Protein AF-A0A4R8HYB7-F1 (afdb_monomer)

Structure (mmCIF, N/CA/C/O backbone):
data_AF-A0A4R8HYB7-F1
#
_entry.id   AF-A0A4R8HYB7-F1
#
loop_
_atom_site.group_PDB
_atom_site.id
_atom_site.type_symbol
_atom_site.label_atom_id
_atom_site.label_alt_id
_atom_site.label_comp_id
_atom_site.label_asym_id
_atom_site.label_entity_id
_atom_site.label_seq_id
_atom_site.pdbx_PDB_ins_code
_atom_site.Cartn_x
_atom_site.Cartn_y
_atom_site.Cartn_z
_atom_site.occupancy
_atom_site.B_iso_or_equiv
_atom_site.auth_seq_id
_atom_site.auth_comp_id
_atom_site.auth_asym_id
_atom_site.auth_atom_id
_atom_site.pdbx_PDB_model_num
ATOM 1 N N . MET A 1 1 ? -29.917 -13.769 3.471 1.00 50.62 1 MET A N 1
ATOM 2 C CA . MET A 1 1 ? -28.797 -14.027 2.543 1.00 50.62 1 MET A CA 1
ATOM 3 C C . MET A 1 1 ? -29.289 -13.734 1.139 1.00 50.62 1 MET A C 1
ATOM 5 O O . MET A 1 1 ? -30.226 -14.386 0.701 1.00 50.62 1 MET A O 1
ATOM 9 N N . THR A 1 2 ? -28.761 -12.705 0.485 1.00 62.19 2 THR A N 1
ATOM 10 C CA . THR A 1 2 ? -29.169 -12.313 -0.873 1.00 62.19 2 THR A CA 1
ATOM 11 C C . THR A 1 2 ? -28.516 -13.270 -1.871 1.00 62.19 2 THR A C 1
ATOM 13 O O . THR A 1 2 ? -27.296 -13.409 -1.872 1.00 62.19 2 THR A O 1
ATOM 16 N N . ASN A 1 3 ? -29.320 -13.988 -2.657 1.00 79.69 3 ASN A N 1
ATOM 17 C CA . ASN A 1 3 ? -28.837 -14.985 -3.612 1.00 79.69 3 ASN A CA 1
ATOM 18 C C . ASN A 1 3 ? -28.289 -14.280 -4.867 1.00 79.69 3 ASN A C 1
ATOM 20 O O . ASN A 1 3 ? -28.849 -13.284 -5.323 1.00 79.69 3 ASN A O 1
ATOM 24 N N . PHE A 1 4 ? -27.192 -14.792 -5.425 1.00 77.38 4 PHE A N 1
ATOM 25 C CA . PHE A 1 4 ? -26.512 -14.215 -6.587 1.00 77.38 4 PHE A CA 1
ATOM 26 C C . PHE A 1 4 ? -27.443 -14.112 -7.806 1.00 77.38 4 PHE A C 1
ATOM 28 O O . PHE A 1 4 ? -27.420 -13.118 -8.529 1.00 77.38 4 PHE A O 1
ATOM 35 N N . ALA A 1 5 ? -28.340 -15.089 -7.966 1.00 80.56 5 ALA A N 1
ATOM 36 C CA . ALA A 1 5 ? -29.372 -15.076 -9.001 1.00 80.56 5 ALA A CA 1
ATOM 37 C C . ALA A 1 5 ? -30.298 -13.848 -8.896 1.00 80.56 5 ALA A C 1
ATOM 39 O O . ALA A 1 5 ? -30.679 -13.261 -9.902 1.00 80.56 5 ALA A O 1
ATOM 40 N N . THR A 1 6 ? -30.607 -13.410 -7.675 1.00 80.56 6 THR A N 1
ATOM 41 C CA . THR A 1 6 ? -31.475 -12.254 -7.417 1.00 80.56 6 THR A CA 1
ATOM 42 C C . THR A 1 6 ? -30.784 -10.932 -7.755 1.00 80.56 6 THR A C 1
ATOM 44 O O . THR A 1 6 ? -31.442 -9.969 -8.141 1.00 80.56 6 THR A O 1
ATOM 47 N N . ILE A 1 7 ? -29.453 -10.879 -7.638 1.00 83.25 7 ILE A N 1
ATOM 48 C CA . ILE A 1 7 ? -28.651 -9.699 -7.991 1.00 83.25 7 ILE A CA 1
ATOM 49 C C . ILE A 1 7 ? -28.612 -9.524 -9.511 1.00 83.25 7 ILE A C 1
ATOM 51 O O . ILE A 1 7 ? -28.817 -8.414 -9.997 1.00 83.25 7 ILE A O 1
ATOM 55 N N . LEU A 1 8 ? -28.396 -10.609 -10.259 1.00 83.56 8 LEU A N 1
ATOM 56 C CA . LEU A 1 8 ? -28.359 -10.569 -11.725 1.00 83.56 8 LEU A CA 1
ATOM 57 C C . LEU A 1 8 ? -29.707 -10.150 -12.315 1.00 83.56 8 LEU A C 1
ATOM 59 O O . LEU A 1 8 ? -29.758 -9.230 -13.125 1.00 83.56 8 LEU A O 1
ATOM 63 N N . ASP A 1 9 ? -30.795 -10.731 -11.815 1.00 81.94 9 ASP A N 1
ATOM 64 C CA . ASP A 1 9 ? -32.156 -10.380 -12.233 1.00 81.94 9 ASP A CA 1
ATOM 65 C C . ASP A 1 9 ? -32.497 -8.911 -11.901 1.00 81.94 9 ASP A C 1
ATOM 67 O O . ASP A 1 9 ? -33.159 -8.214 -12.668 1.00 81.94 9 ASP A O 1
ATOM 71 N N . SER A 1 10 ? -31.972 -8.386 -10.787 1.00 79.56 10 SER A N 1
ATOM 72 C CA . SER A 1 10 ? -32.128 -6.968 -10.432 1.00 79.56 10 SER A CA 1
ATOM 73 C C . SER A 1 10 ? -31.365 -6.042 -11.383 1.00 79.56 10 SER A C 1
ATOM 75 O O . SER A 1 10 ? -31.880 -4.985 -11.735 1.00 79.56 10 SER A O 1
ATOM 77 N N . LEU A 1 11 ? -30.162 -6.423 -11.820 1.00 78.69 11 LEU A N 1
ATOM 78 C CA . LEU A 1 11 ? -29.360 -5.640 -12.766 1.00 78.69 11 LEU A CA 1
ATOM 79 C C . LEU A 1 11 ? -29.960 -5.656 -14.176 1.00 78.69 11 LEU A C 1
ATOM 81 O O . LEU A 1 11 ? -29.980 -4.617 -14.834 1.00 78.69 11 LEU A O 1
ATOM 85 N N . GLU A 1 12 ? -30.508 -6.785 -14.625 1.00 78.00 12 GLU A N 1
ATOM 86 C CA . GLU A 1 12 ? -31.193 -6.872 -15.923 1.00 78.00 12 GLU A CA 1
ATOM 87 C C . GLU A 1 12 ? -32.467 -6.018 -15.970 1.00 78.00 12 GLU A C 1
ATOM 89 O O . GLU A 1 12 ? -32.788 -5.435 -17.005 1.00 78.00 12 GLU A O 1
ATOM 94 N N . LYS A 1 13 ? -33.157 -5.878 -14.832 1.00 75.94 13 LYS A N 1
ATOM 95 C CA . LYS A 1 13 ? -34.364 -5.048 -14.696 1.00 75.94 13 LYS A CA 1
ATOM 96 C C . LYS A 1 13 ? -34.080 -3.556 -14.527 1.00 75.94 13 LYS A C 1
ATOM 98 O O . LYS A 1 13 ? -35.023 -2.767 -14.566 1.00 75.94 13 LYS A O 1
ATOM 103 N N . THR A 1 14 ? -32.823 -3.142 -14.335 1.00 72.12 14 THR A N 1
ATOM 104 C CA . THR A 1 14 ? -32.509 -1.710 -14.233 1.00 72.12 14 THR A CA 1
ATOM 105 C C . THR A 1 14 ? -32.594 -1.040 -15.609 1.00 72.12 14 THR A C 1
ATOM 107 O O . THR A 1 14 ? -31.841 -1.405 -16.516 1.00 72.12 14 THR A O 1
ATOM 110 N N . PRO A 1 15 ? -33.491 -0.053 -15.806 1.00 64.75 15 PRO A N 1
ATOM 111 C CA . PRO A 1 15 ? -33.553 0.678 -17.062 1.00 64.75 15 PRO A CA 1
ATOM 112 C C . PRO A 1 15 ? -32.253 1.463 -17.243 1.00 64.75 15 PRO A C 1
ATOM 114 O O . PRO A 1 15 ? -31.829 2.214 -16.360 1.00 64.75 15 PRO A O 1
ATOM 117 N N . ARG A 1 16 ? -31.600 1.280 -18.394 1.00 66.38 16 ARG A N 1
ATOM 118 C CA . ARG A 1 16 ? -30.406 2.055 -18.744 1.00 66.38 16 ARG A CA 1
ATOM 119 C C . ARG A 1 16 ? -30.800 3.529 -18.885 1.00 66.38 16 ARG A C 1
ATOM 121 O O . ARG A 1 16 ? -31.841 3.806 -19.481 1.00 66.38 16 ARG A O 1
ATOM 128 N N . PRO A 1 17 ? -29.998 4.474 -18.369 1.00 60.81 17 PRO A N 1
ATOM 129 C CA . PRO A 1 17 ? -30.254 5.886 -18.597 1.00 60.81 17 PRO A CA 1
ATOM 130 C C . PRO A 1 17 ? -30.216 6.163 -20.102 1.00 60.81 17 PRO A C 1
ATOM 132 O O . PRO A 1 17 ? -29.271 5.780 -20.791 1.00 60.81 17 PRO A O 1
ATOM 135 N N . THR A 1 18 ? -31.281 6.794 -20.585 1.00 59.84 18 THR A N 1
ATOM 136 C CA . THR A 1 18 ? -31.493 7.197 -21.973 1.00 59.84 18 THR A CA 1
ATOM 137 C C . THR A 1 18 ? -30.277 7.968 -22.487 1.00 59.84 18 THR A C 1
ATOM 139 O O . THR A 1 18 ? -29.803 8.895 -21.823 1.00 59.84 18 THR A O 1
ATOM 142 N N . GLU A 1 19 ? -29.757 7.570 -23.651 1.00 57.91 19 GLU A N 1
ATOM 143 C CA . GLU A 1 19 ? -28.727 8.316 -24.376 1.00 57.91 19 GLU A CA 1
ATOM 144 C C . GLU A 1 19 ? -29.138 9.788 -24.481 1.00 57.91 19 GLU A C 1
ATOM 146 O O . GLU A 1 19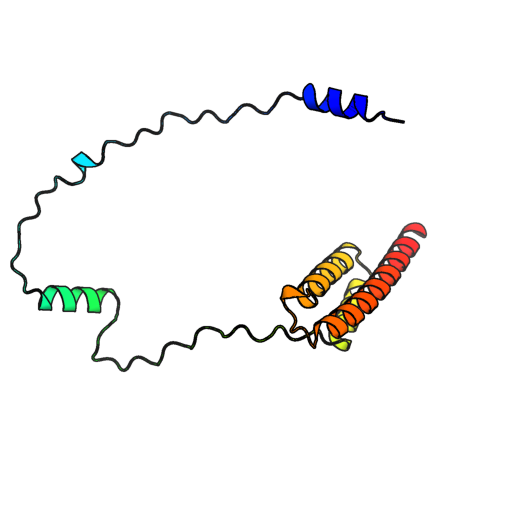 ? -30.289 10.114 -24.771 1.00 57.91 19 GLU A O 1
ATOM 151 N N . ARG A 1 20 ? -28.193 10.689 -24.197 1.00 59.56 20 ARG A N 1
ATOM 152 C CA . ARG A 1 20 ? -28.409 12.121 -24.395 1.00 59.56 20 ARG A CA 1
ATOM 153 C C . ARG A 1 20 ? -28.689 12.360 -25.871 1.00 59.56 20 ARG A C 1
ATOM 155 O O . ARG A 1 20 ? -27.872 11.995 -26.709 1.00 59.56 20 ARG A O 1
ATOM 162 N N . ASP A 1 21 ? -29.814 13.011 -26.135 1.00 48.72 21 ASP A N 1
ATOM 163 C CA . ASP A 1 21 ? -30.244 13.452 -27.455 1.00 48.72 21 ASP A CA 1
ATOM 164 C C . ASP A 1 21 ? -29.147 14.337 -28.070 1.00 48.72 21 ASP A C 1
ATOM 166 O O . ASP A 1 21 ? -28.948 15.496 -27.687 1.00 48.72 21 ASP A O 1
ATOM 170 N N . ALA A 1 22 ? -28.347 13.761 -28.967 1.00 55.56 22 ALA A N 1
ATOM 171 C CA . ALA A 1 22 ? -27.391 14.512 -29.756 1.00 55.56 22 ALA A CA 1
ATOM 172 C C . ALA A 1 22 ? -28.192 15.252 -30.829 1.00 55.56 22 ALA A C 1
ATOM 174 O O . ALA A 1 22 ? -28.458 14.721 -31.907 1.00 55.56 22 ALA A O 1
ATOM 175 N N . GLY A 1 23 ? -28.603 16.481 -30.504 1.00 60.88 23 GLY A N 1
ATOM 176 C CA . GLY A 1 23 ? -29.199 17.406 -31.466 1.00 60.88 23 GLY A CA 1
ATOM 177 C C . GLY A 1 23 ? -28.350 17.526 -32.745 1.00 60.88 23 GLY A C 1
ATOM 178 O O . GLY A 1 23 ? -27.171 17.163 -32.751 1.00 60.88 23 GLY A O 1
ATOM 179 N N . PRO A 1 24 ? -28.923 18.022 -33.854 1.00 56.34 24 PRO A N 1
ATOM 180 C CA . PRO A 1 24 ? -28.366 17.826 -35.187 1.00 56.34 24 PRO A CA 1
ATOM 181 C C . PRO A 1 24 ? -27.051 18.596 -35.371 1.00 56.34 24 PRO A C 1
ATOM 183 O O . PRO A 1 24 ? -27.033 19.769 -35.739 1.00 56.34 24 PRO A O 1
ATOM 186 N N . VAL A 1 25 ? -25.923 17.919 -35.156 1.00 60.88 25 VAL A N 1
ATOM 187 C CA . VAL A 1 25 ? -24.589 18.424 -35.494 1.00 60.88 25 VAL A CA 1
ATOM 188 C C . VAL A 1 25 ? -24.334 18.132 -36.969 1.00 60.88 25 VAL A C 1
ATOM 190 O O . VAL A 1 25 ? -23.735 17.120 -37.329 1.00 60.88 25 VAL A O 1
ATOM 193 N N . ARG A 1 26 ? -24.786 19.025 -37.852 1.00 60.34 26 ARG A N 1
ATOM 194 C CA . ARG A 1 26 ? -24.271 19.068 -39.226 1.00 60.34 26 ARG A CA 1
ATOM 195 C C . ARG A 1 26 ? -23.642 20.436 -39.489 1.00 60.34 26 ARG A C 1
ATOM 197 O O . ARG A 1 26 ? -24.363 21.367 -39.842 1.00 60.34 26 ARG A O 1
ATOM 204 N N . PRO A 1 27 ? -22.317 20.595 -39.305 1.00 63.19 27 PRO A N 1
ATOM 205 C CA . PRO A 1 27 ? -21.635 21.791 -39.780 1.00 63.19 27 PRO A CA 1
ATOM 206 C C . PRO A 1 27 ? -21.690 21.853 -41.319 1.00 63.19 27 PRO A C 1
ATOM 208 O O . PRO A 1 27 ? -21.795 20.809 -41.977 1.00 63.19 27 PRO A O 1
ATOM 211 N N . PRO A 1 28 ? -21.650 23.061 -41.913 1.00 57.25 28 PRO A N 1
ATOM 212 C CA . PRO A 1 28 ? -21.690 23.225 -43.361 1.00 57.25 28 PRO A CA 1
ATOM 213 C C . PRO A 1 28 ? -20.484 22.541 -44.033 1.00 57.25 28 PRO A C 1
ATOM 215 O O . PRO A 1 28 ? -19.418 22.420 -43.425 1.00 57.25 28 PRO A O 1
ATOM 218 N N . PRO A 1 29 ? -20.631 22.072 -45.286 1.00 61.09 29 PRO A N 1
ATOM 219 C CA . PRO A 1 29 ? -19.567 21.365 -45.985 1.00 61.09 29 PRO A CA 1
ATOM 220 C C . PRO A 1 29 ? -18.362 22.282 -46.227 1.00 61.09 29 PRO A C 1
ATOM 222 O O . PRO A 1 29 ? -18.498 23.383 -46.755 1.00 61.09 29 PRO A O 1
ATOM 225 N N . MET A 1 30 ? -17.172 21.768 -45.908 1.00 56.34 30 MET A N 1
ATOM 226 C CA . MET A 1 30 ? -15.856 22.429 -45.990 1.00 56.34 30 MET A CA 1
ATOM 227 C C . MET A 1 30 ? -15.532 23.122 -47.330 1.00 56.34 30 MET A C 1
ATOM 229 O O . MET A 1 30 ? -14.611 23.932 -47.395 1.00 56.34 30 MET A O 1
ATOM 233 N N . GLY A 1 31 ? -16.273 22.831 -48.404 1.00 56.22 31 GLY A N 1
ATOM 234 C CA . GLY A 1 31 ? -16.058 23.418 -49.729 1.00 56.22 31 GLY A CA 1
ATOM 235 C C . GLY A 1 31 ? -16.335 24.924 -49.816 1.00 56.22 31 GLY A C 1
ATOM 236 O O . GLY A 1 31 ? -15.822 25.576 -50.722 1.00 56.22 31 GLY A O 1
ATOM 237 N N . THR A 1 32 ? -17.102 25.499 -48.885 1.00 53.28 32 THR A N 1
ATOM 238 C CA . THR A 1 32 ? -17.401 26.943 -48.878 1.00 53.28 32 THR A CA 1
ATOM 239 C C . THR A 1 32 ? -16.310 27.791 -48.224 1.00 53.28 32 THR A C 1
ATOM 241 O O . THR A 1 32 ? -16.184 28.961 -48.569 1.00 53.28 32 THR A O 1
ATOM 244 N N . LEU A 1 33 ? -15.483 27.215 -47.345 1.00 54.19 33 LEU A N 1
ATOM 245 C CA . LEU A 1 33 ? -14.412 27.937 -46.641 1.00 54.19 33 LEU A CA 1
ATOM 246 C C . LEU A 1 33 ? -13.128 28.079 -47.470 1.00 54.19 33 LEU A C 1
ATOM 248 O O . LEU A 1 33 ? -12.313 28.952 -47.203 1.00 54.19 33 LEU A O 1
ATOM 252 N N . LEU A 1 34 ? -12.938 27.232 -48.484 1.00 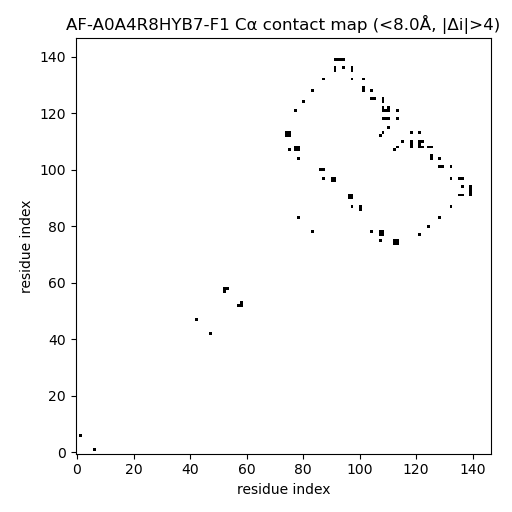55.34 34 LEU A N 1
ATOM 253 C CA . LEU A 1 34 ? -11.717 27.210 -49.298 1.00 55.34 34 LEU A CA 1
ATOM 254 C C . LEU A 1 34 ? -11.806 28.073 -50.565 1.00 55.34 34 LEU A C 1
ATOM 256 O O . LEU A 1 34 ? -10.835 28.165 -51.313 1.00 55.34 34 LEU A O 1
ATOM 260 N N . ARG A 1 35 ? -12.957 28.707 -50.829 1.00 48.59 35 ARG A N 1
ATOM 261 C CA . ARG A 1 35 ? -13.172 29.551 -52.016 1.00 48.59 35 ARG A CA 1
ATOM 262 C C . ARG A 1 35 ? -12.996 31.038 -51.711 1.00 48.59 35 ARG A C 1
ATOM 264 O O . ARG A 1 35 ? -13.709 31.872 -52.260 1.00 48.59 35 ARG A O 1
ATOM 271 N N . GLU A 1 36 ? -12.033 31.388 -50.871 1.00 47.06 36 GLU A N 1
ATOM 272 C CA . GLU A 1 36 ? -11.525 32.754 -50.835 1.00 47.06 36 GLU A CA 1
ATOM 273 C C . GLU A 1 36 ? -10.345 32.830 -51.810 1.00 47.06 36 GLU A C 1
ATOM 275 O O . GLU A 1 36 ? -9.316 32.179 -51.638 1.00 47.06 36 GLU A O 1
ATOM 280 N N . LYS A 1 37 ? -10.563 33.537 -52.925 1.00 50.25 37 LYS A N 1
ATOM 281 C CA . LYS A 1 37 ? -9.599 33.750 -54.012 1.00 50.25 37 LYS A CA 1
ATOM 282 C C . LYS A 1 37 ? -8.265 34.257 -53.446 1.00 50.25 37 LYS A C 1
ATOM 284 O O . LYS A 1 37 ? -8.110 35.449 -53.198 1.00 50.25 37 LYS A O 1
ATOM 289 N N . ALA A 1 38 ? -7.283 33.371 -53.316 1.00 45.34 38 ALA A N 1
ATOM 290 C CA . ALA A 1 38 ? -5.904 33.760 -53.072 1.00 45.34 38 ALA A CA 1
ATOM 291 C C . ALA A 1 38 ? -5.313 34.331 -54.370 1.00 45.34 38 ALA A C 1
ATOM 293 O O . ALA A 1 38 ? -5.062 33.600 -55.329 1.00 45.34 38 ALA A O 1
ATOM 294 N N . ALA A 1 39 ? -5.117 35.648 -54.421 1.00 49.66 39 ALA A N 1
ATOM 295 C CA . ALA A 1 39 ? -4.270 36.256 -55.440 1.00 49.66 39 ALA A CA 1
ATOM 296 C C . ALA A 1 39 ? -2.808 35.822 -55.198 1.00 49.66 39 ALA A C 1
ATOM 298 O O . ALA A 1 39 ? -2.344 35.903 -54.056 1.00 49.66 39 ALA A O 1
ATOM 299 N N . PRO A 1 40 ? -2.060 35.366 -56.219 1.00 47.84 40 PRO A N 1
ATOM 300 C CA . PRO A 1 40 ? -0.657 35.024 -56.039 1.00 47.84 40 PRO A CA 1
ATOM 301 C C . PRO A 1 40 ? 0.170 36.313 -55.952 1.00 47.84 40 PRO A C 1
ATOM 303 O O . PRO A 1 40 ? 0.312 37.037 -56.933 1.00 47.84 40 PRO A O 1
ATOM 306 N N . SER A 1 41 ? 0.716 36.606 -54.772 1.00 49.53 41 SER A N 1
ATOM 307 C CA . SER A 1 41 ? 1.787 37.597 -54.624 1.00 49.53 41 SER A CA 1
ATOM 308 C C . SER A 1 41 ? 3.130 36.887 -54.840 1.00 49.53 41 SER A C 1
ATOM 310 O O . SER A 1 41 ? 3.383 35.897 -54.144 1.00 49.53 41 SER A O 1
ATOM 312 N N . PRO A 1 42 ? 3.986 37.318 -55.789 1.00 52.28 42 PRO A N 1
ATOM 313 C CA . PRO A 1 42 ? 5.265 36.676 -56.053 1.00 52.28 42 PRO A CA 1
ATOM 314 C C . PRO A 1 42 ? 6.282 37.187 -55.032 1.00 52.28 42 PRO A C 1
ATOM 316 O O . PRO A 1 42 ? 7.096 38.059 -55.315 1.00 52.28 42 PRO A O 1
ATOM 319 N N . LEU A 1 43 ? 6.201 36.682 -53.806 1.00 55.56 43 LEU A N 1
ATOM 320 C CA . LEU A 1 43 ? 7.246 36.893 -52.812 1.00 55.56 43 LEU A CA 1
ATOM 321 C C . LEU A 1 43 ? 8.158 35.673 -52.826 1.00 55.56 43 LEU A C 1
ATOM 323 O O . LEU A 1 43 ? 7.680 34.539 -52.738 1.00 55.56 43 LEU A O 1
ATOM 327 N N . SER A 1 44 ? 9.457 35.932 -52.991 1.00 65.94 44 SER A N 1
ATOM 328 C CA . SER A 1 44 ? 10.508 34.918 -53.049 1.00 65.94 44 SER A CA 1
ATOM 329 C C . SER A 1 44 ? 10.368 33.937 -51.885 1.00 65.94 44 SER A C 1
ATOM 331 O O . SER A 1 44 ? 9.994 34.304 -50.768 1.00 65.94 44 SER A O 1
ATOM 333 N N . GLN A 1 45 ? 10.663 32.665 -52.145 1.00 65.88 45 GLN A N 1
ATOM 334 C CA . GLN A 1 45 ? 10.585 31.590 -51.157 1.00 65.88 45 GLN A CA 1
ATOM 335 C C . GLN A 1 45 ? 11.407 31.906 -49.892 1.00 65.88 45 GLN A C 1
ATOM 337 O O . GLN A 1 45 ? 11.014 31.520 -48.789 1.00 65.88 45 GLN A O 1
ATOM 342 N N . GLU A 1 46 ? 12.485 32.677 -50.045 1.00 67.38 46 GLU A N 1
ATOM 343 C CA . GLU A 1 46 ? 13.329 33.181 -48.958 1.00 67.38 46 GLU A CA 1
ATOM 344 C C . GLU A 1 46 ? 12.593 34.174 -48.048 1.00 67.38 46 GLU A C 1
ATOM 346 O O . GLU A 1 46 ? 12.644 34.035 -46.826 1.00 67.38 46 GLU A O 1
ATOM 351 N N . ASP A 1 47 ? 11.807 35.096 -48.608 1.00 69.75 47 ASP A N 1
ATOM 352 C CA . ASP A 1 47 ? 11.014 36.050 -47.822 1.00 69.75 47 ASP A CA 1
ATOM 353 C C . ASP A 1 47 ? 9.908 35.354 -47.030 1.00 69.75 47 ASP A C 1
ATOM 355 O O . ASP A 1 47 ? 9.544 35.784 -45.930 1.00 69.75 47 ASP A O 1
ATOM 359 N N . ARG A 1 48 ? 9.355 34.266 -47.582 1.00 67.88 48 ARG A N 1
ATOM 360 C CA . ARG A 1 48 ? 8.373 33.434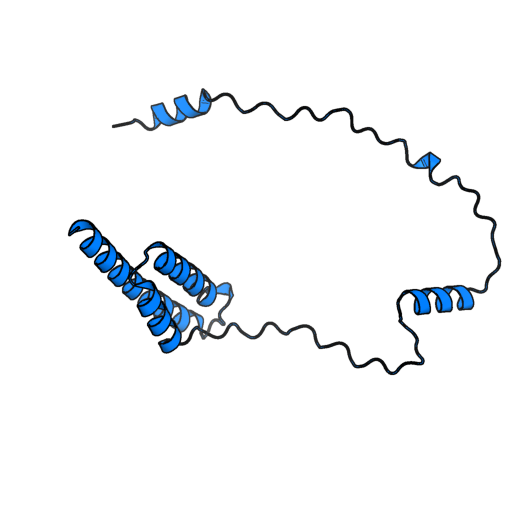 -46.878 1.00 67.88 48 ARG A CA 1
ATOM 361 C C . ARG A 1 48 ? 9.028 32.698 -45.711 1.00 67.88 48 ARG A C 1
ATOM 363 O O . ARG A 1 48 ? 8.460 32.692 -44.619 1.00 67.88 48 ARG A O 1
ATOM 370 N N . ALA A 1 49 ? 10.204 32.112 -45.928 1.00 72.19 49 ALA A N 1
ATOM 371 C CA . ALA A 1 49 ? 10.953 31.411 -44.890 1.00 72.19 49 ALA A CA 1
ATOM 372 C C . ALA A 1 49 ? 11.355 32.363 -43.754 1.00 72.19 49 ALA A C 1
ATOM 374 O O . ALA A 1 49 ? 11.073 32.072 -42.593 1.00 72.19 49 ALA A O 1
ATOM 375 N N . ALA A 1 50 ? 11.889 33.543 -44.081 1.00 72.81 50 ALA A N 1
ATOM 376 C CA . ALA A 1 50 ? 12.273 34.553 -43.097 1.00 72.81 50 ALA A CA 1
ATOM 377 C C . ALA A 1 50 ? 11.087 35.007 -42.228 1.00 72.81 50 ALA A C 1
ATOM 379 O O . ALA A 1 50 ? 11.210 35.156 -41.010 1.00 72.81 50 ALA A O 1
ATOM 380 N N . ARG A 1 51 ? 9.901 35.172 -42.829 1.00 69.62 51 ARG A N 1
ATOM 381 C CA . ARG A 1 51 ? 8.685 35.557 -42.095 1.00 69.62 51 ARG A CA 1
ATOM 382 C C . ARG A 1 51 ? 8.204 34.467 -41.141 1.00 69.62 51 ARG A C 1
ATOM 384 O O . ARG A 1 51 ? 7.796 34.784 -40.027 1.00 69.62 51 ARG A O 1
ATOM 391 N N . ILE A 1 52 ? 8.256 33.205 -41.572 1.00 74.94 52 ILE A N 1
ATOM 392 C CA . ILE A 1 52 ? 7.885 32.053 -40.740 1.00 74.94 52 ILE A CA 1
ATOM 393 C C . ILE A 1 52 ? 8.864 31.937 -39.569 1.00 74.94 52 ILE A C 1
ATOM 395 O O . ILE A 1 52 ? 8.430 31.894 -38.422 1.00 74.94 52 ILE A O 1
ATOM 399 N N . SER A 1 53 ? 10.169 31.990 -39.829 1.00 74.38 53 SER A N 1
ATOM 400 C CA . SER A 1 53 ? 11.191 31.953 -38.781 1.00 74.38 53 SER A CA 1
ATOM 401 C C . SER A 1 53 ? 10.996 33.062 -37.744 1.00 74.38 53 SER A C 1
ATOM 403 O O . SER A 1 53 ? 11.036 32.792 -36.546 1.00 74.38 53 SER A O 1
ATOM 405 N N . ARG A 1 54 ? 10.667 34.287 -38.179 1.00 69.12 54 ARG A N 1
ATOM 406 C CA . ARG A 1 54 ? 10.386 35.412 -37.272 1.00 69.12 54 ARG A CA 1
ATOM 407 C C . ARG A 1 54 ? 9.100 35.225 -36.459 1.00 69.12 54 ARG A C 1
ATOM 409 O O . ARG A 1 54 ? 9.083 35.560 -35.280 1.00 69.12 54 ARG A O 1
ATOM 416 N N . ALA A 1 55 ? 8.040 34.679 -37.058 1.00 71.94 55 ALA A N 1
ATOM 417 C CA . ALA A 1 55 ? 6.776 34.411 -36.365 1.00 71.94 55 ALA A CA 1
ATOM 418 C C . ALA A 1 55 ? 6.914 33.334 -35.274 1.00 71.94 55 ALA A C 1
ATOM 420 O O . ALA A 1 55 ? 6.230 33.402 -34.256 1.00 71.94 55 ALA A O 1
ATOM 421 N N . TYR A 1 56 ? 7.819 32.374 -35.474 1.00 69.56 56 TYR A N 1
ATOM 422 C CA . TYR A 1 56 ? 8.093 31.287 -34.531 1.00 69.56 56 TYR A CA 1
ATOM 423 C C . TYR A 1 56 ? 9.363 31.509 -33.687 1.00 69.56 56 TYR A C 1
ATOM 425 O O . TYR A 1 56 ? 9.804 30.593 -32.999 1.00 69.56 56 TYR A O 1
ATOM 433 N N . GLY A 1 57 ? 9.943 32.718 -33.712 1.00 63.78 57 GLY A N 1
ATOM 434 C CA . GLY A 1 57 ? 11.084 33.105 -32.870 1.00 63.78 57 GLY A CA 1
ATOM 435 C C . GLY A 1 57 ? 12.407 32.396 -33.189 1.00 63.78 57 GLY A C 1
ATOM 436 O O . GLY A 1 57 ? 13.331 32.433 -32.382 1.00 63.78 57 GLY A O 1
ATOM 437 N N . ALA A 1 58 ? 12.516 31.753 -34.350 1.00 61.66 58 ALA A N 1
ATOM 438 C CA . ALA A 1 58 ? 13.712 31.054 -34.808 1.00 61.66 58 ALA A CA 1
ATOM 439 C C . ALA A 1 58 ? 14.595 31.992 -35.647 1.00 61.66 58 ALA A C 1
ATOM 441 O O . ALA A 1 58 ? 14.809 31.765 -36.836 1.00 61.66 58 ALA A O 1
ATOM 442 N N . ASP A 1 59 ? 15.053 33.091 -35.051 1.00 56.34 59 ASP A N 1
ATOM 443 C CA . ASP A 1 59 ? 16.000 33.994 -35.705 1.00 56.34 59 ASP A CA 1
ATOM 444 C C . ASP A 1 59 ? 17.423 33.404 -35.598 1.00 56.34 59 ASP A C 1
ATOM 446 O O . ASP A 1 59 ? 17.910 33.222 -34.479 1.00 56.34 59 ASP A O 1
ATOM 450 N N . PRO A 1 60 ? 18.110 33.069 -36.709 1.00 55.97 60 PRO A N 1
ATOM 451 C CA . PRO A 1 60 ? 19.456 32.491 -36.660 1.00 55.97 60 PRO A CA 1
ATOM 452 C C . PRO A 1 60 ? 20.529 33.470 -36.152 1.00 55.97 60 PRO A C 1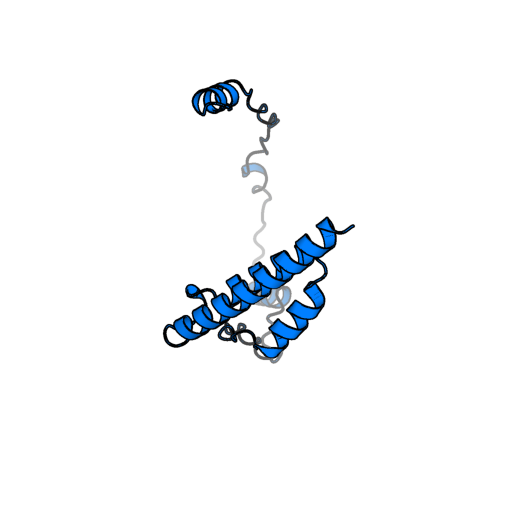
ATOM 454 O O . PRO A 1 60 ? 21.656 33.050 -35.902 1.00 55.97 60 PRO A O 1
ATOM 457 N N . ALA A 1 61 ? 20.209 34.762 -36.003 1.00 54.16 61 ALA A N 1
ATOM 458 C CA . ALA A 1 61 ? 21.138 35.782 -35.511 1.00 54.16 61 ALA A CA 1
ATOM 459 C C . ALA A 1 61 ? 21.215 35.879 -33.974 1.00 54.16 61 ALA A C 1
ATOM 461 O O . ALA A 1 61 ? 22.079 36.581 -33.448 1.00 54.16 61 ALA A O 1
ATOM 462 N N . ILE A 1 62 ? 20.333 35.190 -33.243 1.00 53.81 62 ILE A N 1
ATOM 463 C CA . ILE A 1 62 ? 20.349 35.158 -31.778 1.00 53.81 62 ILE A CA 1
ATOM 464 C C . ILE A 1 62 ? 21.013 33.843 -31.352 1.00 53.81 62 ILE A C 1
ATOM 466 O O . ILE A 1 62 ? 20.527 32.783 -31.748 1.00 53.81 62 ILE A O 1
ATOM 470 N N . PRO A 1 63 ? 22.096 33.861 -30.550 1.00 51.59 63 PRO A N 1
ATOM 471 C CA . PRO A 1 63 ? 22.632 32.643 -29.956 1.00 51.59 63 PRO A CA 1
ATOM 472 C C . PRO A 1 63 ? 21.527 31.972 -29.134 1.00 51.59 63 PRO A C 1
ATOM 474 O O . PRO A 1 63 ? 21.157 32.461 -28.067 1.00 51.59 63 PRO A O 1
ATOM 477 N N . GLN A 1 64 ? 20.955 30.884 -29.652 1.00 51.28 64 GLN A N 1
ATOM 478 C CA . GLN A 1 64 ? 20.044 30.057 -28.875 1.00 51.28 64 GLN A CA 1
ATOM 479 C C . GLN A 1 64 ? 20.831 29.473 -27.703 1.00 51.28 64 GLN A C 1
ATOM 481 O O . GLN A 1 64 ? 21.795 28.730 -27.894 1.00 51.28 64 GLN A O 1
ATOM 486 N N . GLU A 1 65 ? 20.407 29.805 -26.487 1.00 56.56 65 GLU A N 1
ATOM 487 C CA . GLU A 1 65 ? 20.759 29.028 -25.306 1.00 56.56 65 GLU A CA 1
ATOM 488 C C . GLU A 1 65 ? 20.324 27.575 -25.573 1.00 56.56 65 GLU A C 1
ATOM 490 O O . GLU A 1 65 ? 19.208 27.363 -26.066 1.00 56.56 65 GLU A O 1
ATOM 495 N N . PRO A 1 66 ? 21.194 26.573 -25.353 1.00 64.31 66 PRO A N 1
ATOM 496 C CA . PRO A 1 66 ? 20.875 25.198 -25.702 1.00 64.31 66 PRO A CA 1
ATOM 497 C C . PRO A 1 66 ? 19.565 24.788 -25.017 1.00 64.31 66 PRO A C 1
ATOM 499 O O . PRO A 1 66 ? 19.391 25.072 -23.827 1.00 64.31 66 PRO A O 1
ATOM 502 N N . PRO A 1 67 ? 18.637 24.126 -25.735 1.00 65.06 67 PRO A N 1
ATOM 503 C CA . PRO A 1 67 ? 17.389 23.682 -25.137 1.00 65.06 67 PRO A CA 1
ATOM 504 C C . PRO A 1 67 ? 17.718 22.825 -23.908 1.00 65.06 67 PRO A C 1
ATOM 506 O O . PRO A 1 67 ? 18.596 21.956 -24.001 1.00 65.06 67 PRO A O 1
ATOM 509 N N . PRO A 1 68 ? 17.059 23.047 -22.754 1.00 62.56 68 PRO A N 1
ATOM 510 C CA . PRO A 1 68 ? 17.275 22.204 -21.592 1.00 62.56 68 PRO A CA 1
ATOM 511 C C . PRO A 1 68 ? 17.019 20.762 -22.020 1.00 62.56 68 PRO A C 1
ATOM 513 O O . PRO A 1 68 ? 15.977 20.455 -22.605 1.00 62.56 68 PRO A O 1
ATOM 516 N N . ALA A 1 69 ? 18.012 19.898 -21.792 1.00 61.91 69 ALA A N 1
ATOM 517 C CA . ALA A 1 69 ? 17.940 18.494 -22.161 1.00 61.91 69 ALA A CA 1
ATOM 518 C C . ALA A 1 69 ? 16.597 17.903 -21.690 1.00 61.91 69 ALA A C 1
ATOM 520 O O . ALA A 1 69 ? 16.151 18.245 -20.586 1.00 61.91 69 ALA A O 1
ATOM 521 N N . PRO A 1 70 ? 15.946 17.030 -22.489 1.00 61.91 70 PRO A N 1
ATOM 522 C CA . PRO A 1 70 ?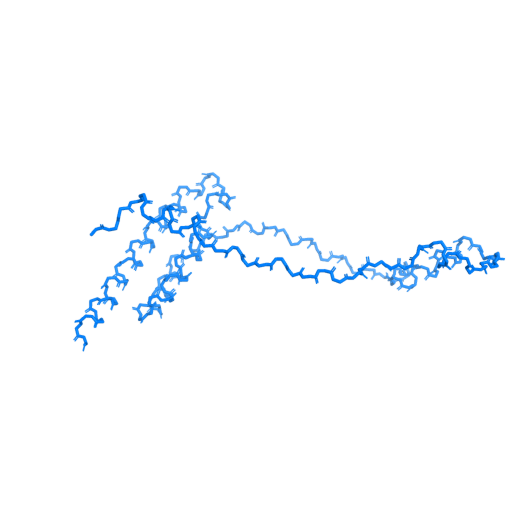 14.722 16.368 -22.056 1.00 61.91 70 PRO A CA 1
ATOM 523 C C . PRO A 1 70 ? 14.975 15.771 -20.669 1.00 61.91 70 PRO A C 1
ATOM 525 O O . PRO A 1 70 ? 16.047 15.185 -20.471 1.00 61.91 70 PRO A O 1
ATOM 528 N N . PRO A 1 71 ? 14.061 15.954 -19.696 1.00 59.56 71 PRO A N 1
ATOM 529 C CA . PRO A 1 71 ? 14.274 15.463 -18.348 1.00 59.56 71 PRO A CA 1
ATOM 530 C C . PRO A 1 71 ? 14.485 13.960 -18.453 1.00 59.56 71 PRO A C 1
ATOM 532 O O . PRO A 1 71 ? 13.547 13.208 -18.718 1.00 59.56 71 PRO A O 1
ATOM 535 N N . GLN A 1 72 ? 15.737 13.522 -18.308 1.00 53.62 72 GLN A N 1
ATOM 536 C CA . GLN A 1 72 ? 16.020 12.103 -18.263 1.00 53.62 72 GLN A CA 1
ATOM 537 C C . GLN A 1 72 ? 15.174 11.539 -17.124 1.00 53.62 72 GLN A C 1
ATOM 539 O O . GLN A 1 72 ? 15.116 12.173 -16.060 1.00 53.62 72 GLN A O 1
ATOM 544 N N . PRO A 1 73 ? 14.476 10.408 -17.323 1.00 55.97 73 PRO A N 1
ATOM 545 C CA . PRO A 1 73 ? 13.736 9.781 -16.248 1.00 55.97 73 PRO A CA 1
ATOM 546 C C . PRO A 1 73 ? 14.761 9.405 -15.182 1.00 55.97 73 PRO A C 1
ATOM 548 O O . PRO A 1 73 ? 15.447 8.392 -15.294 1.00 55.97 73 PRO A O 1
ATOM 551 N N . LYS A 1 74 ? 14.924 10.270 -14.171 1.00 56.84 74 LYS A N 1
ATOM 552 C CA . LYS A 1 74 ? 15.713 9.977 -12.978 1.00 56.84 74 LYS A CA 1
ATOM 553 C C . LYS A 1 74 ? 15.215 8.623 -12.507 1.00 56.84 74 LYS A C 1
ATOM 555 O O . LYS A 1 74 ? 14.030 8.506 -12.190 1.00 56.84 74 LYS A O 1
ATOM 560 N N . ALA A 1 75 ? 16.099 7.623 -12.519 1.00 58.88 75 ALA A N 1
ATOM 561 C CA . ALA A 1 75 ? 15.802 6.303 -11.989 1.00 58.88 75 ALA A CA 1
ATOM 562 C C . ALA A 1 75 ? 15.062 6.501 -10.665 1.00 58.88 75 ALA A C 1
ATOM 564 O O . ALA A 1 75 ? 15.541 7.250 -9.807 1.00 58.88 75 ALA A O 1
ATOM 565 N N . ALA A 1 76 ? 13.851 5.949 -10.565 1.00 62.94 76 ALA A N 1
ATOM 566 C CA . ALA A 1 76 ? 12.961 6.217 -9.450 1.00 62.94 76 ALA A CA 1
ATOM 567 C C . ALA A 1 76 ? 13.682 5.820 -8.155 1.00 62.94 76 ALA A C 1
ATOM 569 O O . ALA A 1 76 ? 13.853 4.635 -7.866 1.00 62.94 76 ALA A O 1
ATOM 570 N N . ARG A 1 77 ? 14.178 6.819 -7.413 1.00 69.94 77 ARG A N 1
ATOM 571 C CA . ARG A 1 77 ? 14.888 6.600 -6.152 1.00 69.94 77 ARG A CA 1
ATOM 572 C C . ARG A 1 77 ? 13.924 5.876 -5.223 1.00 69.94 77 ARG A C 1
ATOM 574 O O . ARG A 1 77 ? 12.775 6.296 -5.082 1.00 69.94 77 ARG A O 1
ATOM 581 N N . LEU A 1 78 ? 14.385 4.775 -4.633 1.00 74.50 78 LEU A N 1
ATOM 582 C CA . LEU A 1 78 ? 13.599 4.083 -3.624 1.00 74.50 78 LEU A CA 1
ATOM 583 C C . LEU A 1 78 ? 13.313 5.051 -2.471 1.00 74.50 78 LEU A C 1
ATOM 585 O O . LEU A 1 78 ? 14.201 5.828 -2.110 1.00 74.50 78 LEU A O 1
ATOM 589 N N . PRO A 1 79 ? 12.093 5.024 -1.917 1.00 78.31 79 PRO A N 1
ATOM 590 C CA . PRO A 1 79 ? 11.754 5.868 -0.786 1.00 78.31 79 PRO A CA 1
ATOM 591 C C . PRO A 1 79 ? 12.670 5.535 0.393 1.00 78.31 79 PRO A C 1
ATOM 593 O O . PRO A 1 79 ? 12.908 4.361 0.697 1.00 78.31 79 PRO A O 1
ATOM 596 N N . GLU A 1 80 ? 13.197 6.568 1.045 1.00 83.50 80 GLU A N 1
ATOM 597 C CA . GLU A 1 80 ? 14.064 6.379 2.200 1.00 83.50 80 GLU A CA 1
ATOM 598 C C . GLU A 1 80 ? 13.244 5.945 3.407 1.00 83.50 80 GLU A C 1
ATOM 600 O O . GLU A 1 80 ? 12.175 6.484 3.697 1.00 83.50 80 GLU A O 1
ATOM 605 N N . ARG A 1 81 ? 13.755 4.950 4.131 1.00 79.75 81 ARG A N 1
ATOM 606 C CA . ARG A 1 81 ? 13.047 4.346 5.263 1.00 79.75 81 ARG A CA 1
ATOM 607 C C . ARG A 1 81 ? 12.671 5.373 6.329 1.00 79.75 81 ARG A C 1
ATOM 609 O O . ARG A 1 81 ? 11.578 5.301 6.880 1.00 79.75 81 ARG A O 1
ATOM 616 N N . GLU A 1 82 ? 13.550 6.331 6.590 1.00 82.19 82 GLU A N 1
ATOM 617 C CA . GLU A 1 82 ? 13.358 7.374 7.600 1.00 82.19 82 GLU A CA 1
ATOM 618 C C . GLU A 1 82 ? 12.232 8.344 7.222 1.00 82.19 82 GLU A C 1
ATOM 620 O O . GLU A 1 82 ? 11.352 8.614 8.040 1.00 82.19 82 GLU A O 1
ATOM 625 N N . GLU A 1 83 ? 12.189 8.793 5.966 1.00 84.62 83 GLU A N 1
ATOM 626 C CA . GLU A 1 83 ? 11.134 9.680 5.462 1.00 84.62 83 GLU A CA 1
ATOM 627 C C . GLU A 1 83 ? 9.753 9.022 5.565 1.00 84.62 83 GLU A C 1
ATOM 629 O O . GLU A 1 83 ? 8.780 9.642 6.006 1.00 84.62 83 GLU A O 1
ATOM 634 N N . VAL A 1 84 ? 9.671 7.737 5.210 1.00 83.62 84 VAL A N 1
ATOM 635 C CA . VAL A 1 84 ? 8.417 6.978 5.267 1.00 83.62 84 VAL A CA 1
ATOM 636 C C . VAL A 1 84 ? 7.938 6.795 6.705 1.00 83.62 84 VAL A C 1
ATOM 638 O O . VAL A 1 84 ? 6.741 6.922 6.961 1.00 83.62 84 VAL A O 1
ATOM 641 N N . LEU A 1 85 ? 8.848 6.561 7.654 1.00 84.88 85 LEU A N 1
ATOM 642 C CA . LEU A 1 85 ? 8.506 6.467 9.076 1.00 84.88 85 LEU A CA 1
ATOM 643 C C . LEU A 1 85 ? 7.976 7.798 9.625 1.00 84.88 85 LEU A C 1
ATOM 645 O O . LEU A 1 85 ? 6.965 7.810 10.330 1.00 84.88 85 LEU A O 1
ATOM 649 N N . VAL A 1 86 ? 8.603 8.924 9.267 1.00 88.31 86 VAL A N 1
ATOM 650 C CA . VAL A 1 86 ? 8.130 10.262 9.663 1.00 88.31 86 VAL A CA 1
ATOM 651 C C . VAL A 1 86 ? 6.731 10.534 9.109 1.00 88.31 86 VAL A C 1
ATOM 653 O O . VAL A 1 86 ? 5.860 11.039 9.824 1.00 88.31 86 VAL A O 1
ATOM 656 N N . GLU A 1 87 ? 6.478 10.186 7.849 1.00 86.31 87 GLU A N 1
ATOM 657 C CA . GLU A 1 87 ? 5.150 10.333 7.253 1.00 86.31 87 GLU A CA 1
ATOM 658 C C . GLU A 1 87 ? 4.108 9.400 7.873 1.00 86.31 87 GLU A C 1
ATOM 660 O O . GLU A 1 87 ? 2.963 9.816 8.072 1.00 86.31 87 GLU A O 1
ATOM 665 N N . LEU A 1 88 ? 4.494 8.171 8.222 1.00 87.44 88 LEU A N 1
ATOM 666 C CA . LEU A 1 88 ? 3.620 7.221 8.901 1.00 87.44 88 LEU A CA 1
ATOM 667 C C . LEU A 1 88 ? 3.182 7.769 10.260 1.00 87.44 88 LEU A C 1
ATOM 669 O O . LEU A 1 88 ? 1.982 7.799 10.530 1.00 87.44 88 LEU A O 1
ATOM 673 N N . LEU A 1 89 ? 4.118 8.301 11.054 1.00 86.94 89 LEU A N 1
ATOM 674 C CA . LEU A 1 89 ? 3.828 8.967 12.331 1.00 86.94 89 LEU A CA 1
ATOM 675 C C . LEU A 1 89 ? 2.862 10.148 12.159 1.00 86.94 89 LEU A C 1
ATOM 677 O O . LEU A 1 89 ? 1.898 10.283 12.912 1.00 86.94 89 LEU A O 1
ATOM 681 N N . ARG A 1 90 ? 3.055 10.974 11.121 1.00 88.12 90 ARG A N 1
ATOM 682 C CA . ARG A 1 90 ? 2.124 12.075 10.791 1.00 88.12 90 ARG A CA 1
ATOM 683 C C . ARG A 1 90 ? 0.734 11.577 10.375 1.00 88.12 90 ARG A C 1
ATOM 685 O O . ARG A 1 90 ? -0.246 12.316 10.504 1.00 88.12 90 ARG A O 1
ATOM 692 N N . ALA A 1 91 ? 0.640 10.360 9.843 1.00 86.88 91 ALA A N 1
ATOM 693 C CA . ALA A 1 91 ? -0.589 9.766 9.330 1.00 86.88 91 ALA A CA 1
ATOM 694 C C . ALA A 1 91 ? -1.335 8.875 10.343 1.00 86.88 91 ALA A C 1
ATOM 696 O O . ALA A 1 91 ? -2.513 8.607 10.112 1.00 86.88 91 ALA A O 1
ATOM 697 N N . GLU A 1 92 ? -0.724 8.471 11.467 1.00 79.56 92 GLU A N 1
ATOM 698 C CA . GLU A 1 92 ? -1.281 7.507 12.446 1.00 79.56 92 GLU A CA 1
ATOM 699 C C . GLU A 1 92 ? -2.684 7.843 12.989 1.00 79.56 92 GLU A C 1
ATOM 701 O O . GLU A 1 92 ? -3.376 6.970 13.511 1.00 79.56 92 GLU A O 1
ATOM 706 N N . GLY A 1 93 ? -3.126 9.097 12.881 1.00 78.50 93 GLY A N 1
ATOM 707 C CA . GLY A 1 93 ? -4.457 9.539 13.307 1.00 78.50 93 GLY A CA 1
ATOM 708 C C . GLY A 1 93 ? -5.538 9.529 12.220 1.00 78.50 93 GLY A C 1
ATOM 709 O O . GLY A 1 93 ? -6.684 9.854 12.520 1.00 78.50 93 GLY A O 1
ATOM 710 N N . SER A 1 94 ? -5.213 9.219 10.961 1.00 87.75 94 SER A N 1
ATOM 711 C CA . SER A 1 94 ? -6.159 9.325 9.844 1.00 87.75 94 SER A CA 1
ATOM 712 C C . SER A 1 94 ? -6.034 8.153 8.877 1.00 87.75 94 SER A C 1
ATOM 714 O O . SER A 1 94 ? -5.070 8.043 8.121 1.00 87.75 94 SER A O 1
ATOM 716 N N . ILE A 1 95 ? -7.076 7.320 8.831 1.00 88.19 95 ILE A N 1
ATOM 717 C CA . ILE A 1 95 ? -7.167 6.161 7.929 1.00 88.19 95 ILE A CA 1
ATOM 718 C C . ILE A 1 95 ? -7.032 6.596 6.460 1.00 88.19 95 ILE A C 1
ATOM 720 O O . ILE A 1 95 ? -6.353 5.939 5.673 1.00 88.19 95 ILE A O 1
ATOM 724 N N . ALA A 1 96 ? -7.601 7.749 6.094 1.00 89.25 96 ALA A N 1
ATOM 725 C CA . ALA A 1 96 ? -7.474 8.309 4.750 1.00 89.25 96 ALA A CA 1
ATOM 726 C C . ALA A 1 96 ? -6.012 8.641 4.391 1.00 89.25 96 ALA A C 1
ATOM 728 O O . ALA A 1 96 ? -5.564 8.321 3.286 1.00 89.25 96 ALA A O 1
ATOM 729 N N . LYS A 1 97 ? -5.252 9.229 5.330 1.00 89.75 97 LYS A N 1
ATOM 730 C CA . LYS A 1 97 ? -3.823 9.532 5.139 1.00 89.75 97 LYS A CA 1
ATOM 731 C C . LYS A 1 97 ? -2.981 8.257 5.059 1.00 89.75 97 LYS A C 1
ATOM 733 O O . LYS A 1 97 ? -2.130 8.164 4.180 1.00 89.75 97 LYS A O 1
ATOM 738 N N . LEU A 1 98 ? -3.264 7.255 5.895 1.00 89.81 98 LEU A N 1
ATOM 739 C CA . LEU A 1 98 ? -2.607 5.940 5.838 1.00 89.81 98 LEU A CA 1
ATOM 740 C C . LEU A 1 98 ? -2.855 5.233 4.493 1.00 89.81 98 LEU A C 1
ATOM 742 O O . LEU A 1 98 ? -1.926 4.700 3.885 1.00 89.81 98 LEU A O 1
ATOM 746 N N . GLY A 1 99 ? -4.082 5.298 3.969 1.00 89.62 99 GLY A N 1
ATOM 747 C CA . GLY A 1 99 ? -4.414 4.768 2.644 1.00 89.62 99 GLY A CA 1
ATOM 748 C C . GLY A 1 99 ? -3.724 5.517 1.496 1.00 89.62 99 GLY A C 1
ATOM 749 O O . GLY A 1 99 ? -3.286 4.895 0.527 1.00 89.62 99 GLY A O 1
ATOM 750 N N . ALA A 1 100 ? -3.586 6.842 1.599 1.00 91.31 100 ALA A N 1
ATOM 751 C CA . ALA A 1 100 ? -2.831 7.636 0.630 1.00 91.31 100 ALA A CA 1
ATOM 752 C C . ALA A 1 100 ? -1.332 7.293 0.649 1.00 91.31 100 ALA A C 1
ATOM 754 O O . ALA A 1 100 ? -0.740 7.104 -0.416 1.00 91.31 100 ALA A O 1
ATOM 755 N N . LEU A 1 101 ? -0.751 7.132 1.842 1.00 90.50 101 LEU A N 1
ATOM 756 C CA . LEU A 1 101 ? 0.640 6.716 2.019 1.00 90.50 101 LEU A CA 1
ATOM 757 C C . LEU A 1 101 ? 0.891 5.343 1.381 1.00 90.50 101 LEU A C 1
ATOM 759 O O . LEU A 1 101 ? 1.828 5.199 0.598 1.00 90.50 101 LEU A O 1
ATOM 763 N N . ARG A 1 102 ? 0.003 4.367 1.617 1.00 91.12 102 ARG A N 1
ATOM 764 C CA . ARG A 1 102 ? 0.081 3.035 0.993 1.00 91.12 102 ARG A CA 1
ATOM 765 C C . ARG A 1 102 ? 0.116 3.110 -0.532 1.00 91.12 102 ARG A C 1
ATOM 767 O O . ARG A 1 102 ? 0.975 2.491 -1.152 1.00 91.12 102 ARG A O 1
ATOM 774 N N . ARG A 1 103 ? -0.788 3.884 -1.146 1.00 91.38 103 ARG A N 1
ATOM 775 C CA . ARG A 1 103 ? -0.823 4.046 -2.613 1.00 91.38 103 ARG A CA 1
ATOM 776 C C . ARG A 1 103 ? 0.467 4.661 -3.151 1.00 91.38 103 ARG A C 1
ATOM 778 O O . ARG A 1 103 ? 0.988 4.192 -4.159 1.00 91.38 103 ARG A O 1
ATOM 785 N N . ARG A 1 104 ? 1.004 5.673 -2.465 1.00 89.94 104 ARG A N 1
ATOM 786 C CA . ARG A 1 104 ? 2.263 6.321 -2.852 1.00 89.94 104 ARG A CA 1
ATOM 787 C C . ARG A 1 104 ? 3.440 5.344 -2.798 1.00 89.94 104 ARG A C 1
ATOM 789 O O . ARG A 1 104 ? 4.225 5.292 -3.740 1.00 89.94 104 ARG A O 1
ATOM 796 N N . LEU A 1 105 ? 3.538 4.553 -1.729 1.00 88.31 105 LEU A N 1
ATOM 797 C CA . LEU A 1 105 ? 4.607 3.567 -1.556 1.00 88.31 105 LEU A CA 1
ATOM 798 C C . LEU A 1 105 ? 4.504 2.421 -2.563 1.00 88.31 105 LEU A C 1
ATOM 800 O O . LEU A 1 105 ? 5.513 2.041 -3.145 1.00 88.31 105 LEU A O 1
ATOM 804 N N . ALA A 1 106 ? 3.293 1.930 -2.838 1.00 88.19 106 ALA A N 1
ATOM 805 C CA . ALA A 1 106 ? 3.068 0.916 -3.867 1.00 88.19 106 ALA A CA 1
ATOM 806 C C . ALA A 1 106 ? 3.517 1.401 -5.255 1.00 88.19 106 ALA A C 1
ATOM 808 O O . ALA A 1 106 ? 4.153 0.659 -5.997 1.00 88.19 106 ALA A O 1
ATOM 809 N N . TRP A 1 107 ? 3.243 2.665 -5.587 1.00 86.69 107 TRP A N 1
ATOM 810 C CA . TRP A 1 107 ? 3.683 3.262 -6.848 1.00 86.69 107 TRP A CA 1
ATOM 811 C C . TRP A 1 107 ? 5.202 3.472 -6.923 1.00 86.69 107 TRP A C 1
ATOM 813 O O . TRP A 1 107 ? 5.802 3.314 -7.987 1.00 86.69 107 TRP A O 1
ATOM 823 N N . ALA A 1 108 ? 5.842 3.823 -5.805 1.00 84.19 108 ALA A N 1
ATOM 824 C CA . ALA A 1 108 ? 7.293 4.005 -5.736 1.00 84.19 108 ALA A CA 1
ATOM 825 C C . ALA A 1 108 ? 8.054 2.668 -5.823 1.00 84.19 108 ALA A C 1
ATOM 827 O O . ALA A 1 108 ? 9.071 2.573 -6.512 1.00 84.19 108 ALA A O 1
ATOM 828 N N . CYS A 1 109 ? 7.534 1.628 -5.169 1.00 83.25 109 CYS A N 1
ATOM 829 C CA . CYS A 1 109 ? 8.130 0.294 -5.125 1.00 83.25 109 CYS A CA 1
ATOM 830 C C . CYS A 1 109 ? 7.628 -0.650 -6.236 1.00 83.25 109 CYS A C 1
ATOM 832 O O . CYS A 1 109 ? 7.876 -1.850 -6.156 1.00 83.25 109 CYS A O 1
ATOM 834 N N . HIS A 1 110 ? 6.922 -0.145 -7.256 1.00 82.38 110 HIS A N 1
ATOM 835 C CA . HIS A 1 110 ? 6.370 -0.979 -8.327 1.00 82.38 110 HIS A CA 1
ATOM 836 C C . HIS A 1 110 ? 7.488 -1.679 -9.126 1.00 82.38 110 HIS A C 1
ATOM 838 O O . HIS A 1 110 ? 8.436 -0.998 -9.531 1.00 82.38 110 HIS A O 1
ATOM 844 N N . PRO A 1 111 ? 7.384 -2.991 -9.415 1.00 77.69 111 PRO A N 1
ATOM 845 C CA . PRO A 1 111 ? 8.438 -3.743 -10.103 1.00 77.69 111 PRO A CA 1
ATOM 846 C C . PRO A 1 111 ? 8.801 -3.148 -11.471 1.00 77.69 111 PRO A C 1
ATOM 848 O O . PRO A 1 111 ? 9.982 -3.027 -11.773 1.00 77.69 111 PRO A O 1
ATOM 851 N N . ASP A 1 112 ? 7.824 -2.662 -12.247 1.00 78.94 112 ASP A N 1
ATOM 852 C CA . ASP A 1 112 ? 8.070 -2.032 -13.561 1.00 78.94 112 ASP A CA 1
ATOM 853 C C . ASP A 1 112 ? 8.919 -0.750 -13.502 1.00 78.94 112 ASP A C 1
ATOM 855 O O . ASP A 1 112 ? 9.458 -0.308 -14.515 1.00 78.94 112 ASP A O 1
ATOM 859 N N . ARG A 1 113 ? 9.025 -0.119 -12.327 1.00 73.81 113 ARG A N 1
ATOM 860 C CA . ARG A 1 113 ? 9.803 1.112 -12.117 1.00 73.81 113 ARG A CA 1
ATOM 861 C C . ARG A 1 113 ? 11.187 0.853 -11.535 1.00 73.81 113 ARG A C 1
ATOM 863 O O . ARG A 1 113 ? 11.980 1.789 -11.437 1.00 73.81 113 ARG A O 1
ATOM 870 N N . GLN A 1 114 ? 11.463 -0.380 -11.124 1.00 75.19 114 GLN A N 1
ATOM 871 C CA . GLN A 1 114 ? 12.693 -0.757 -10.447 1.00 75.19 114 GLN A CA 1
ATOM 872 C C . GLN A 1 114 ? 13.536 -1.648 -11.357 1.00 75.19 114 GLN A C 1
ATOM 874 O O . GLN A 1 114 ? 13.049 -2.576 -11.997 1.00 75.19 114 GLN A O 1
ATOM 879 N N . GLU A 1 115 ? 14.840 -1.391 -11.403 1.00 73.94 115 GLU A N 1
ATOM 880 C CA . GLU A 1 115 ? 15.773 -2.300 -12.067 1.00 73.94 115 GLU A CA 1
ATOM 881 C C . GLU A 1 115 ? 15.704 -3.688 -11.408 1.00 73.94 115 GLU A C 1
ATOM 883 O O . GLU A 1 115 ? 15.537 -3.800 -10.191 1.00 73.94 115 GLU A O 1
ATOM 888 N N . LYS A 1 116 ? 15.889 -4.765 -12.186 1.00 73.19 116 LYS A N 1
ATOM 889 C CA . LYS A 1 116 ? 15.778 -6.163 -11.709 1.00 73.19 116 LYS A CA 1
ATOM 890 C C . LYS A 1 116 ? 16.605 -6.454 -10.446 1.00 73.19 116 LYS A C 1
ATOM 892 O O . LYS A 1 116 ? 16.201 -7.268 -9.621 1.00 73.19 116 LYS A O 1
ATOM 897 N N . LEU A 1 117 ? 17.742 -5.773 -10.276 1.00 71.19 117 LEU A N 1
ATOM 898 C CA . LEU A 1 117 ? 18.614 -5.889 -9.101 1.00 71.19 117 LEU A CA 1
ATOM 899 C C . LEU A 1 117 ? 18.013 -5.252 -7.835 1.00 71.19 117 LEU A C 1
ATOM 901 O O . LEU A 1 117 ? 18.285 -5.715 -6.729 1.00 71.19 117 LEU A O 1
ATOM 905 N N . ARG A 1 118 ? 17.178 -4.218 -7.986 1.00 74.69 118 ARG A N 1
ATOM 906 C CA . ARG A 1 118 ? 16.537 -3.470 -6.890 1.00 74.69 118 ARG A CA 1
ATOM 907 C C . ARG A 1 118 ? 15.098 -3.904 -6.617 1.00 74.69 118 ARG A C 1
ATOM 909 O O . ARG A 1 118 ? 14.596 -3.625 -5.533 1.00 74.69 118 ARG A O 1
ATOM 916 N N . ALA A 1 119 ? 14.462 -4.637 -7.533 1.00 77.56 119 ALA A N 1
ATOM 917 C CA . ALA A 1 119 ? 13.089 -5.126 -7.381 1.00 77.56 119 ALA A CA 1
ATOM 918 C C . ALA A 1 119 ? 12.878 -5.909 -6.070 1.00 77.56 119 ALA A C 1
ATOM 920 O O . ALA A 1 119 ? 11.988 -5.581 -5.292 1.00 77.56 119 ALA A O 1
ATOM 921 N N . ARG A 1 120 ? 13.777 -6.849 -5.740 1.00 82.56 120 ARG A N 1
ATOM 922 C CA . ARG A 1 120 ? 13.702 -7.620 -4.481 1.00 82.56 120 ARG A CA 1
ATOM 923 C C . ARG A 1 120 ? 13.819 -6.747 -3.229 1.00 82.56 120 ARG A C 1
ATOM 925 O O . ARG A 1 120 ? 13.221 -7.051 -2.202 1.00 82.56 120 ARG A O 1
ATOM 932 N N . GLN A 1 121 ? 14.623 -5.685 -3.285 1.00 83.31 121 GLN A N 1
ATOM 933 C CA . GLN A 1 121 ? 14.765 -4.743 -2.172 1.00 83.31 121 GLN A CA 1
ATOM 934 C C . GLN A 1 121 ? 13.508 -3.877 -2.031 1.00 83.31 121 GLN A C 1
ATOM 936 O O . GLN A 1 121 ? 13.028 -3.681 -0.916 1.00 83.31 121 GLN A O 1
ATOM 941 N N . ALA A 1 122 ? 12.954 -3.410 -3.151 1.00 82.94 122 ALA A N 1
ATOM 942 C CA . ALA A 1 122 ? 11.715 -2.641 -3.196 1.00 82.94 122 ALA A CA 1
ATOM 943 C C . ALA A 1 122 ? 10.524 -3.438 -2.642 1.00 82.94 122 ALA A C 1
ATOM 945 O O . ALA A 1 122 ? 9.746 -2.906 -1.853 1.00 82.94 122 ALA A O 1
ATOM 946 N N . GLU A 1 123 ? 10.422 -4.723 -2.993 1.00 85.25 123 GLU A N 1
ATOM 947 C CA . GLU A 1 123 ? 9.404 -5.645 -2.475 1.00 85.25 123 GLU A CA 1
ATOM 948 C C . GLU A 1 123 ? 9.504 -5.822 -0.957 1.00 85.25 123 GLU A C 1
ATOM 950 O O . GLU A 1 123 ? 8.496 -5.714 -0.258 1.00 85.25 123 GLU A O 1
ATOM 955 N N . ARG A 1 124 ? 10.718 -6.042 -0.430 1.00 87.50 124 ARG A N 1
ATOM 956 C CA . ARG A 1 124 ? 10.947 -6.158 1.021 1.00 87.50 124 ARG A CA 1
ATOM 957 C C . ARG A 1 124 ? 10.532 -4.886 1.756 1.00 87.50 124 ARG A C 1
ATOM 959 O O . ARG A 1 124 ? 9.782 -4.964 2.725 1.00 87.50 124 ARG A O 1
ATOM 966 N N . LEU A 1 125 ? 10.954 -3.724 1.257 1.00 86.62 125 LEU A N 1
ATOM 967 C CA . LEU A 1 125 ? 10.582 -2.429 1.831 1.00 86.62 125 LEU A CA 1
ATOM 968 C C . LEU A 1 125 ? 9.068 -2.198 1.783 1.00 86.62 125 LEU A C 1
ATOM 970 O O . LEU A 1 125 ? 8.476 -1.761 2.767 1.00 86.62 125 LEU A O 1
ATOM 974 N N . LEU A 1 126 ? 8.420 -2.527 0.664 1.00 88.56 126 LEU A N 1
ATOM 975 C CA . LEU A 1 126 ? 6.971 -2.402 0.530 1.00 88.56 126 LEU A CA 1
ATOM 976 C C . LEU A 1 126 ? 6.229 -3.302 1.527 1.00 88.56 126 LEU A C 1
ATOM 978 O O . LEU A 1 126 ? 5.251 -2.860 2.131 1.00 88.56 126 LEU A O 1
ATOM 982 N N . ALA A 1 127 ? 6.692 -4.539 1.723 1.00 89.75 127 ALA A N 1
ATOM 983 C CA . ALA A 1 127 ? 6.118 -5.459 2.699 1.00 89.75 127 ALA A CA 1
ATOM 984 C C . ALA A 1 127 ? 6.252 -4.923 4.135 1.00 89.75 127 ALA A C 1
ATOM 986 O O . ALA A 1 127 ? 5.271 -4.922 4.881 1.00 89.75 127 ALA A O 1
ATOM 987 N N . GLU A 1 128 ? 7.427 -4.400 4.499 1.00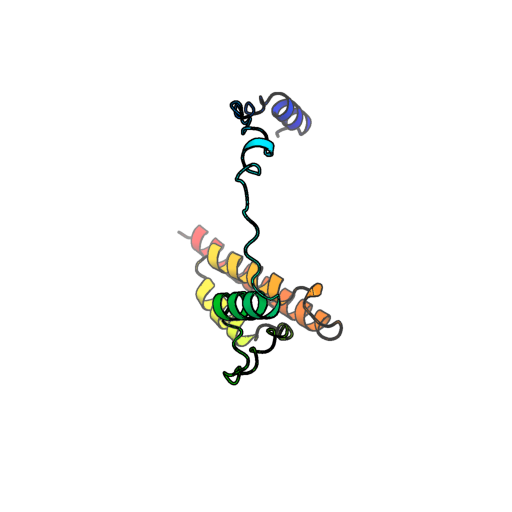 91.62 128 GLU A N 1
ATOM 988 C CA . GLU A 1 128 ? 7.657 -3.772 5.805 1.00 91.62 128 GLU A CA 1
ATOM 989 C C . GLU A 1 128 ? 6.727 -2.575 6.037 1.00 91.62 128 GLU A C 1
ATOM 991 O O . GLU A 1 128 ? 6.061 -2.496 7.074 1.00 91.62 128 GLU A O 1
ATOM 996 N N . PHE A 1 129 ? 6.628 -1.660 5.070 1.00 89.69 129 PHE A N 1
ATOM 997 C CA . PHE A 1 129 ? 5.760 -0.493 5.207 1.00 89.69 129 PHE A CA 1
ATOM 998 C C . PHE A 1 129 ? 4.280 -0.867 5.248 1.00 89.69 129 PHE A C 1
ATOM 1000 O O . PHE A 1 129 ? 3.526 -0.278 6.022 1.00 89.69 129 PHE A O 1
ATOM 1007 N N . ASN A 1 130 ? 3.850 -1.861 4.468 1.00 91.50 130 ASN A N 1
ATOM 1008 C CA . ASN A 1 130 ? 2.473 -2.342 4.525 1.00 91.50 130 ASN A CA 1
ATOM 1009 C C . ASN A 1 130 ? 2.131 -2.880 5.917 1.00 91.50 130 ASN A C 1
ATOM 1011 O O . ASN A 1 130 ? 1.110 -2.466 6.466 1.00 91.50 130 ASN A O 1
ATOM 1015 N N . ALA A 1 131 ? 3.016 -3.683 6.518 1.00 92.88 131 ALA A N 1
ATOM 1016 C CA . ALA A 1 131 ? 2.830 -4.195 7.873 1.00 92.88 131 ALA A CA 1
ATOM 1017 C C . ALA A 1 131 ? 2.737 -3.065 8.915 1.00 92.88 131 ALA A C 1
ATOM 1019 O O . ALA A 1 131 ? 1.871 -3.096 9.792 1.00 92.88 131 ALA A O 1
ATOM 1020 N N . GLN A 1 132 ? 3.579 -2.033 8.810 1.00 90.75 132 GLN A N 1
ATOM 1021 C CA . GLN A 1 132 ? 3.514 -0.875 9.711 1.00 90.75 132 GLN A CA 1
ATOM 1022 C C . GLN A 1 132 ? 2.217 -0.074 9.537 1.00 90.75 132 GLN A C 1
ATOM 1024 O O . GLN A 1 132 ? 1.608 0.343 10.525 1.00 90.75 132 GLN A O 1
ATOM 1029 N N . ILE A 1 133 ? 1.767 0.117 8.293 1.00 91.06 133 ILE A N 1
ATOM 1030 C CA . ILE A 1 133 ? 0.498 0.790 7.996 1.00 91.06 133 ILE A CA 1
ATOM 1031 C C . ILE A 1 133 ? -0.674 -0.023 8.553 1.00 91.06 133 ILE A C 1
ATOM 1033 O O . ILE A 1 133 ? -1.565 0.562 9.164 1.00 91.06 133 ILE A O 1
ATOM 1037 N N . ASP A 1 134 ? -0.673 -1.350 8.405 1.00 92.19 134 ASP A N 1
ATOM 1038 C CA . ASP A 1 134 ? -1.724 -2.216 8.957 1.00 92.19 134 ASP A CA 1
ATOM 1039 C C . ASP A 1 134 ? -1.792 -2.120 10.483 1.00 92.19 134 ASP A C 1
ATOM 1041 O O . ASP A 1 134 ? -2.877 -1.961 11.049 1.00 92.19 134 ASP A O 1
ATOM 1045 N N . GLN A 1 135 ? -0.641 -2.114 11.161 1.00 91.25 135 GLN A N 1
ATOM 1046 C CA . GLN A 1 135 ? -0.591 -1.883 12.605 1.00 91.25 135 GLN A CA 1
ATOM 1047 C C . GLN A 1 135 ? -1.144 -0.502 12.988 1.00 91.25 135 GLN A C 1
ATOM 1049 O O . GLN A 1 135 ? -1.895 -0.390 13.959 1.00 91.25 135 GL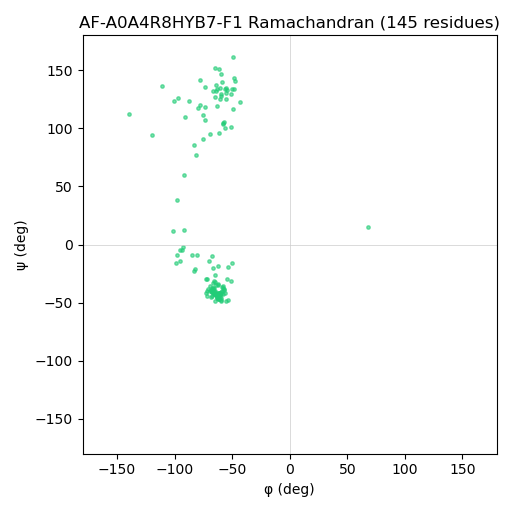N A O 1
ATOM 1054 N N . ALA A 1 136 ? -0.807 0.550 12.237 1.00 89.06 136 ALA A N 1
ATOM 1055 C CA . ALA A 1 136 ? -1.315 1.899 12.485 1.00 89.06 136 ALA A CA 1
ATOM 1056 C C . ALA A 1 136 ? -2.837 1.991 12.269 1.00 89.06 136 ALA A C 1
ATOM 1058 O O . ALA A 1 136 ? -3.538 2.586 13.090 1.00 89.06 136 ALA A O 1
ATOM 1059 N N . VAL A 1 137 ? -3.366 1.347 11.225 1.00 89.19 137 VAL A N 1
ATOM 1060 C CA . VAL A 1 137 ? -4.813 1.253 10.969 1.00 89.19 137 VAL A CA 1
ATOM 1061 C C . VAL A 1 137 ? -5.512 0.491 12.094 1.00 89.19 137 VAL A C 1
ATOM 1063 O O . VAL A 1 137 ? -6.529 0.960 12.604 1.00 89.19 137 VAL A O 1
ATOM 1066 N N . ALA A 1 138 ? -4.956 -0.636 12.545 1.00 89.75 138 ALA A N 1
ATOM 1067 C CA . ALA A 1 138 ? -5.502 -1.391 13.671 1.00 89.75 138 ALA A CA 1
ATOM 1068 C C . ALA A 1 138 ? -5.542 -0.546 14.958 1.00 89.75 138 ALA A C 1
ATOM 1070 O O . ALA A 1 138 ? -6.561 -0.527 15.651 1.00 89.75 138 ALA A O 1
ATOM 1071 N N . ARG A 1 139 ? 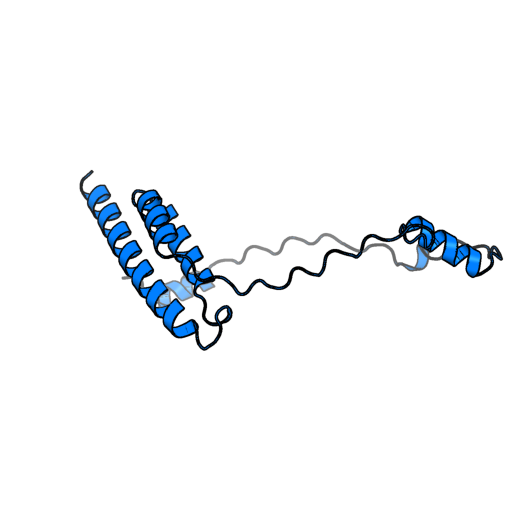-4.479 0.222 15.245 1.00 88.06 139 ARG A N 1
ATOM 1072 C CA . ARG A 1 139 ? -4.449 1.176 16.369 1.00 88.06 139 ARG A CA 1
ATOM 1073 C C . ARG A 1 139 ? -5.507 2.271 16.222 1.00 88.06 139 ARG A C 1
ATOM 1075 O O . ARG A 1 139 ? -6.179 2.592 17.203 1.00 88.06 139 ARG A O 1
ATOM 1082 N N . ALA A 1 140 ? -5.669 2.838 15.028 1.00 86.00 140 ALA A N 1
ATOM 1083 C CA . ALA A 1 140 ? -6.670 3.869 14.759 1.00 86.00 140 ALA A CA 1
ATOM 1084 C C . ALA A 1 140 ? -8.099 3.334 14.962 1.00 86.00 140 ALA A C 1
ATOM 1086 O O . ALA A 1 140 ? -8.897 3.969 15.652 1.00 86.00 140 ALA A O 1
ATOM 1087 N N . ASN A 1 141 ? -8.387 2.132 14.459 1.00 87.25 141 ASN A N 1
ATOM 1088 C CA . ASN A 1 141 ? -9.677 1.464 14.637 1.00 87.25 141 ASN A CA 1
ATOM 1089 C C . ASN A 1 141 ? -9.949 1.124 16.110 1.00 87.25 141 ASN A C 1
ATOM 1091 O O . ASN A 1 141 ? -11.041 1.382 16.608 1.00 87.25 141 ASN A O 1
ATOM 1095 N N . ALA A 1 142 ? -8.949 0.619 16.841 1.00 87.12 142 ALA A N 1
ATOM 1096 C CA . ALA A 1 142 ? -9.078 0.330 18.269 1.00 87.12 142 ALA A CA 1
ATOM 1097 C C . ALA A 1 142 ? -9.332 1.595 19.108 1.00 87.12 142 ALA A C 1
ATOM 1099 O O . ALA A 1 142 ? -10.062 1.543 20.094 1.00 87.12 142 ALA A O 1
ATOM 1100 N N . ARG A 1 143 ? -8.751 2.741 18.728 1.00 84.56 143 ARG A N 1
ATOM 1101 C CA . ARG A 1 143 ? -9.040 4.038 19.363 1.00 84.56 143 ARG A CA 1
ATOM 1102 C C . ARG A 1 143 ? -10.451 4.526 19.048 1.00 84.56 143 ARG A C 1
ATOM 1104 O O . ARG A 1 143 ? -11.094 5.068 19.938 1.00 84.56 143 ARG A O 1
ATOM 1111 N N . ALA A 1 144 ? -10.918 4.338 17.815 1.00 82.94 144 ALA A N 1
ATOM 1112 C CA . ALA A 1 144 ? -12.277 4.697 17.419 1.00 82.94 144 ALA A CA 1
ATOM 1113 C C . ALA A 1 144 ? -13.329 3.856 18.159 1.00 82.94 144 ALA A C 1
ATOM 1115 O O . ALA A 1 144 ? -14.310 4.412 18.621 1.00 82.94 144 ALA A O 1
ATOM 1116 N N . ALA A 1 145 ? -13.087 2.556 18.351 1.00 83.25 145 ALA A N 1
ATOM 1117 C CA . ALA A 1 145 ? -13.999 1.658 19.068 1.00 83.25 145 ALA A CA 1
ATOM 1118 C C . ALA A 1 145 ? -14.086 1.905 20.589 1.00 83.25 145 ALA A C 1
ATOM 1120 O O . ALA A 1 145 ? -14.964 1.360 21.248 1.00 83.25 145 ALA A O 1
ATOM 1121 N N . ARG A 1 146 ? -13.153 2.676 21.163 1.00 81.50 146 ARG A N 1
ATOM 1122 C CA . ARG A 1 146 ? -13.134 3.041 22.593 1.00 81.50 146 ARG A CA 1
ATOM 1123 C C . ARG A 1 146 ? -13.791 4.396 22.882 1.00 81.50 146 ARG A C 1
ATOM 1125 O O . ARG A 1 146 ? -13.817 4.795 24.043 1.00 81.50 146 ARG A O 1
ATOM 1132 N N . ARG A 1 147 ? -14.214 5.122 21.848 1.00 65.75 147 ARG A N 1
ATOM 1133 C CA . ARG A 1 147 ? -14.933 6.397 21.947 1.00 65.75 147 ARG A CA 1
ATOM 1134 C C . ARG A 1 147 ? -16.419 6.155 21.761 1.00 65.75 147 ARG A C 1
ATOM 1136 O O . ARG A 1 147 ? -17.180 6.887 22.422 1.00 65.75 147 ARG A O 1
#

Foldseek 3Di:
DDDPVNVVVVVVPDDDPDDPPPPDPDDDDPPVVPPPDDDDDPDDPVVVVVVVCVVVVNDVVDPDDPDDPDPDPPQLDQDDPVVLVVQLVVCLQDLVSLVVSLVVLCVSLPQVSHDPVCNVVSVVSSVVSVVSSVVSVVVNVVVVVVD

Sequence (147 aa):
MTNFATILDSLEKTPRPTERDAGPVRPPPMGTLLREKAAPSPLSQEDRAARISRAYGADPAIPQEPPPAPPQPKAARLPEREEVLVELLRAEGSIAKLGALRRRLAWACHPDRQEKLRARQAERLLAEFNAQIDQAVARANARAARR

pLDDT: mean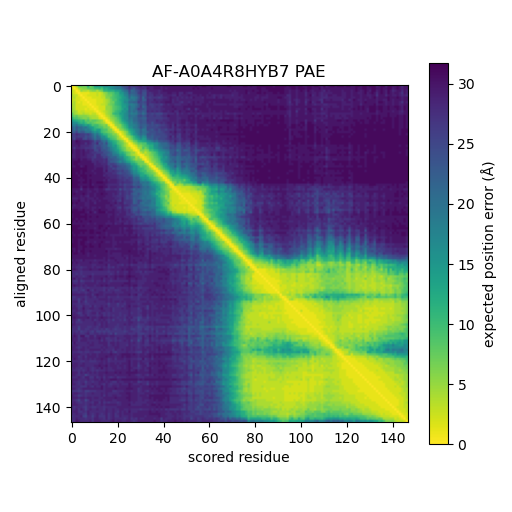 73.28, std 13.78, range [45.34, 92.88]

Radius of gyration: 30.94 Å; Cα contacts (8 Å, |Δi|>4): 58; chains: 1; bounding box: 57×53×79 Å

Mean predicted aligned error: 20.35 Å

Nearest PDB structures (foldseek):
  3uum-assembly2_B  TM=4.153E-01  e=2.555E+00  Rattus norvegicus
  5yny-assembly1_A  TM=4.639E-01  e=5.347E+00  Dermatophagoides farinae
  9had-assembly1_A  TM=2.708E-01  e=8.915E+00  Dermatophagoides farinae

Solvent-accessible surface area (backbone atoms only — not comparable to full-atom values): 9363 Å² total; per-residue (Å²): 134,88,53,70,72,59,53,53,56,52,58,72,67,51,80,74,82,76,78,78,83,77,68,90,85,71,79,81,71,70,74,71,77,70,70,66,84,77,76,88,72,95,67,55,72,65,62,54,50,54,51,52,29,58,76,70,70,59,51,89,86,54,85,73,74,77,76,79,72,77,82,69,81,69,75,64,70,71,81,54,71,66,63,54,50,55,51,46,65,75,22,45,87,35,68,69,51,44,53,51,51,50,54,53,49,52,65,59,42,30,58,96,61,37,57,82,87,46,29,68,55,30,48,52,52,47,52,54,51,50,54,54,48,50,53,35,48,53,52,41,52,56,55,58,77,75,109

Secondary structure (DSSP, 8-state):
---HHHHHHHHHTSPPPPPP------PPPGGGTS-S--------HHHHHHHHHHHTT--TTS-PPPPPPP------PPPPHHHHHHHHHHHTT-HHHHHHHHHHHHHHT-GGGS-HHHHHHHHHHHHHHHHHHHHHHHHHHHHHTT-